Protein AF-A0A7S0L4L9-F1 (afdb_monomer_lite)

Organism: NCBI:txid221442

Secondary structure (DSSP, 8-state):
-EEEEPPPSSS----PPEEEEEE--TTGGG-HHHHHHHHHHHHHHHHTSSS-----B--TTS-SSEEEEEE-TTS-EEEEEEEEEE------GGGS---HHHHHHHHHHHHHHHHHHTT---GGG----TTSGGGGGGGGGGGGGS-HHHHTTT-

Sequence (155 aa):
WRLCRASDDGKAASPGLEYVLKVHNGVESRQLSLLEAQNEAMARVQATGKIKCPAPIASLNGKQMELVGMIIADGSECTHAVRVIPFIHAKLLGNCALTAPMLRSVGEQLAHIDIALAPMHSPALRRLHVWDLRSTQQLSPLVPLLEEEQRTLVA

pLDDT: mean 87.13, std 13.16, range [39.25, 97.44]

Radius of gyration: 20.21 Å; chains: 1; bounding box: 48×40×51 Å

Foldseek 3Di:
DDKDWDDDPPDDDDPTFIKDKDKDDLVVQVLVLLVVLVLVLLVLLVVVVPDPRWHWDADVVRDSWDWDWDQDPVRDIGIIIMTMTTDDPDDDPVVDDDDPVVVVVVVVSVVSSCVSCVVPDDPSPPDDDCPPPVNVVVCVVVLVVDDPVVNVVVD

InterPro domains:
  IPR011009 Protein kinase-like domain superfamily [SSF56112] (16-152)
  IPR050249 Pseudomonas-type Homoserine Kinase [PTHR21064] (7-152)

Structure (mmCIF, N/CA/C/O backbone):
data_AF-A0A7S0L4L9-F1
#
_entry.id   AF-A0A7S0L4L9-F1
#
loop_
_atom_site.group_PDB
_atom_site.id
_atom_site.type_symbol
_atom_site.label_atom_id
_atom_site.label_alt_id
_atom_site.label_comp_id
_atom_site.label_asym_id
_atom_site.label_entity_id
_atom_site.label_seq_id
_atom_site.pdbx_PDB_ins_code
_atom_site.Cartn_x
_atom_site.Cartn_y
_atom_site.Cartn_z
_atom_site.occupancy
_atom_site.B_iso_or_equiv
_atom_site.auth_seq_id
_atom_site.auth_comp_id
_atom_site.auth_asym_id
_atom_site.auth_atom_id
_atom_site.pdbx_PDB_model_num
ATOM 1 N N . TRP A 1 1 ? 5.710 -12.350 0.096 1.00 49.09 1 TRP A N 1
ATOM 2 C CA . TRP A 1 1 ? 5.753 -11.571 1.348 1.00 49.09 1 TRP A CA 1
ATOM 3 C C . TRP A 1 1 ? 6.537 -12.371 2.363 1.00 49.09 1 TRP A C 1
ATOM 5 O O . TRP A 1 1 ? 6.233 -13.548 2.515 1.00 49.09 1 TRP A O 1
ATOM 15 N N . ARG A 1 2 ? 7.558 -11.789 2.998 1.00 65.56 2 ARG A N 1
ATOM 16 C CA . ARG A 1 2 ? 8.332 -12.466 4.049 1.00 65.56 2 ARG A CA 1
ATOM 17 C C . ARG A 1 2 ? 8.236 -11.648 5.332 1.00 65.56 2 ARG A 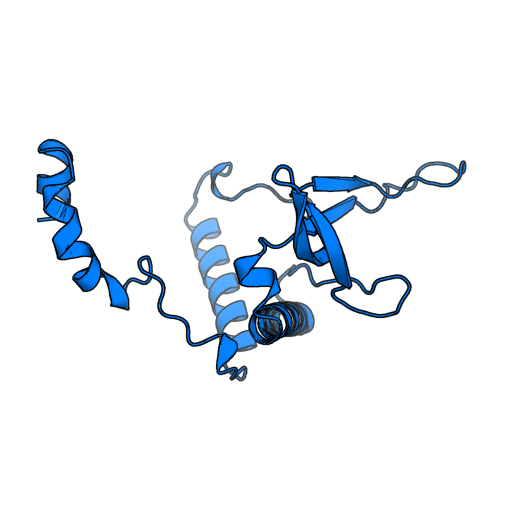C 1
ATOM 19 O O . ARG A 1 2 ? 8.518 -10.452 5.297 1.00 65.56 2 ARG A O 1
ATOM 26 N N . LEU A 1 3 ? 7.791 -12.286 6.417 1.00 66.62 3 LEU A N 1
ATOM 27 C CA . LEU A 1 3 ? 7.848 -11.715 7.761 1.00 66.62 3 LEU A CA 1
ATOM 28 C C . LEU A 1 3 ? 9.306 -11.756 8.228 1.00 66.62 3 LEU A C 1
AT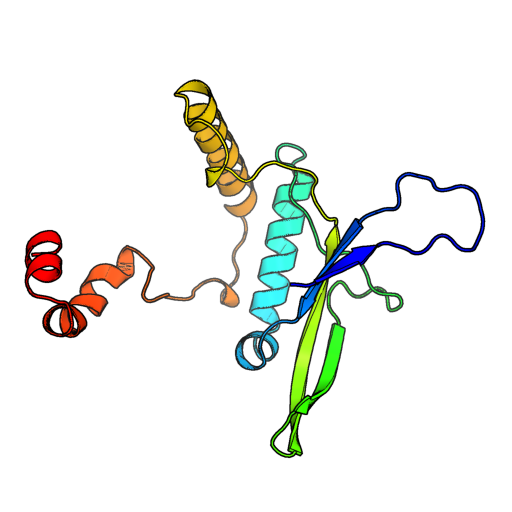OM 30 O O . LEU A 1 3 ? 9.952 -12.804 8.167 1.00 66.62 3 LEU A O 1
ATOM 34 N N . CYS A 1 4 ? 9.811 -10.612 8.661 1.00 69.69 4 CYS A N 1
ATOM 35 C CA . CYS A 1 4 ? 11.152 -10.425 9.184 1.00 69.69 4 CYS A CA 1
ATOM 36 C C . CYS A 1 4 ? 11.041 -9.988 10.646 1.00 69.69 4 CYS A C 1
ATOM 38 O O . CYS A 1 4 ? 10.191 -9.167 10.988 1.00 69.69 4 CYS A O 1
ATOM 40 N N . ARG A 1 5 ? 11.916 -10.511 11.501 1.00 65.56 5 ARG A N 1
ATOM 41 C CA . ARG A 1 5 ? 12.067 -10.055 12.886 1.00 65.56 5 ARG A CA 1
ATOM 42 C C . ARG A 1 5 ? 13.366 -9.278 12.992 1.00 65.56 5 ARG A C 1
ATOM 44 O O . ARG A 1 5 ? 14.367 -9.732 12.439 1.00 65.56 5 ARG A O 1
ATOM 51 N N . ALA A 1 6 ? 13.357 -8.141 13.682 1.00 58.41 6 ALA A N 1
ATOM 52 C CA . ALA A 1 6 ? 14.612 -7.549 14.127 1.00 58.41 6 ALA A CA 1
ATOM 53 C C . ALA A 1 6 ? 15.312 -8.544 15.068 1.00 58.41 6 ALA A C 1
ATOM 55 O O . ALA A 1 6 ? 14.697 -9.039 16.013 1.00 58.41 6 ALA A O 1
ATOM 56 N N . SER A 1 7 ? 16.564 -8.893 14.772 1.00 49.56 7 SER A N 1
ATOM 57 C CA . SER A 1 7 ? 17.412 -9.622 15.711 1.00 49.56 7 SER A CA 1
ATOM 58 C C . SER A 1 7 ? 17.955 -8.631 16.734 1.00 49.56 7 SER A C 1
ATOM 60 O O . SER A 1 7 ? 18.642 -7.688 16.350 1.00 49.56 7 SER A O 1
ATOM 62 N N . ASP A 1 8 ? 17.649 -8.840 18.014 1.00 48.50 8 ASP A N 1
ATOM 63 C CA . ASP A 1 8 ? 18.310 -8.114 19.098 1.00 48.50 8 ASP A CA 1
ATOM 64 C C . ASP A 1 8 ? 19.764 -8.599 19.202 1.00 48.50 8 ASP A C 1
ATOM 66 O O . ASP A 1 8 ? 20.016 -9.801 19.332 1.00 48.50 8 ASP A O 1
ATOM 70 N N . ASP A 1 9 ? 20.720 -7.666 19.173 1.00 50.00 9 ASP A N 1
ATOM 71 C CA . ASP A 1 9 ? 22.156 -7.890 19.398 1.00 50.00 9 ASP A CA 1
ATOM 72 C C . ASP A 1 9 ? 22.453 -8.288 20.866 1.00 50.00 9 ASP A C 1
ATOM 74 O O . ASP A 1 9 ? 23.170 -7.611 21.604 1.00 50.00 9 ASP A O 1
ATOM 78 N N . GLY A 1 10 ? 21.878 -9.399 21.333 1.00 45.78 10 GLY A N 1
ATOM 79 C CA . GLY A 1 10 ? 22.282 -10.072 22.570 1.00 45.78 10 GLY A CA 1
ATOM 80 C C . GLY A 1 10 ? 21.896 -9.394 23.892 1.00 45.78 10 GLY A C 1
ATOM 81 O O . GLY A 1 10 ? 22.492 -9.717 24.920 1.00 45.78 10 GLY A O 1
ATOM 82 N N . LYS A 1 11 ? 20.900 -8.500 23.929 1.00 39.25 11 LYS A N 1
ATOM 83 C CA . LYS A 1 11 ? 20.296 -8.006 25.186 1.00 39.25 11 LYS A CA 1
ATOM 84 C C . LYS A 1 11 ? 18.806 -8.338 25.242 1.00 39.25 11 LYS A C 1
ATOM 86 O O . LYS A 1 11 ? 18.163 -8.438 24.209 1.00 39.25 11 LYS A O 1
ATOM 91 N N . ALA A 1 12 ? 18.311 -8.586 26.459 1.00 39.88 12 ALA A N 1
ATOM 92 C CA . ALA A 1 12 ? 17.008 -9.183 26.757 1.00 39.88 12 ALA A CA 1
ATOM 93 C C . ALA A 1 12 ? 15.874 -8.664 25.857 1.00 39.88 12 ALA A C 1
ATOM 95 O O . ALA A 1 12 ? 15.648 -7.458 25.781 1.00 39.88 12 ALA A O 1
ATOM 96 N N . ALA A 1 13 ? 15.180 -9.614 25.221 1.00 40.03 13 ALA A N 1
ATOM 97 C CA . ALA A 1 13 ? 14.172 -9.381 24.201 1.00 40.03 13 ALA A CA 1
ATOM 98 C C . ALA A 1 13 ? 13.086 -8.416 24.690 1.00 40.03 13 ALA A C 1
ATOM 100 O O . ALA A 1 13 ? 12.181 -8.781 25.446 1.00 40.03 13 ALA A O 1
ATOM 101 N N . SER A 1 14 ? 13.151 -7.184 24.196 1.00 45.22 14 SER A N 1
ATOM 102 C CA . SER A 1 14 ? 11.926 -6.424 23.970 1.00 45.22 14 SER A CA 1
ATOM 103 C C . SER A 1 14 ? 11.063 -7.221 22.976 1.00 45.22 14 SER A C 1
ATOM 105 O O . SER A 1 14 ? 11.621 -8.004 22.203 1.00 45.22 14 SER A O 1
ATOM 107 N N . PRO A 1 15 ? 9.720 -7.124 22.974 1.00 50.19 15 PRO A N 1
ATOM 108 C CA . PRO A 1 15 ? 8.934 -7.715 21.896 1.00 50.19 15 PRO A CA 1
ATOM 109 C C . PRO A 1 15 ? 9.441 -7.115 20.578 1.00 50.19 15 PRO A C 1
ATOM 111 O O . PRO A 1 15 ? 9.171 -5.952 20.283 1.00 50.19 15 PRO A O 1
ATOM 114 N N . GLY A 1 16 ? 10.272 -7.874 19.860 1.00 59.25 16 GLY A N 1
ATOM 115 C CA . GLY A 1 16 ? 11.025 -7.362 18.726 1.00 59.25 16 GLY A CA 1
ATOM 116 C C . GLY A 1 16 ? 10.066 -6.828 17.674 1.00 59.25 16 GLY A C 1
ATOM 117 O O . GLY A 1 16 ? 9.058 -7.465 17.367 1.00 59.25 16 GLY A O 1
ATOM 118 N N . LEU A 1 17 ? 10.365 -5.648 17.135 1.00 76.69 17 LEU A N 1
ATOM 119 C CA . LEU A 1 17 ? 9.576 -5.070 16.054 1.00 76.69 17 LEU A CA 1
ATOM 120 C C . LEU A 1 17 ? 9.581 -6.042 14.861 1.00 76.69 17 LEU A C 1
ATOM 122 O O . LEU A 1 17 ? 10.640 -6.421 14.349 1.00 76.69 17 LEU A O 1
ATOM 126 N N . GLU A 1 18 ? 8.389 -6.476 14.449 1.00 89.69 18 GLU A N 1
ATOM 127 C CA . GLU A 1 18 ? 8.197 -7.326 13.277 1.00 89.69 18 GLU A CA 1
ATOM 128 C C . GLU A 1 18 ? 7.909 -6.466 12.043 1.00 89.69 18 GLU A C 1
ATOM 130 O O . GLU A 1 18 ? 7.192 -5.462 12.090 1.00 89.69 18 GLU A O 1
ATOM 135 N N . TYR A 1 19 ? 8.459 -6.883 10.909 1.00 91.88 19 TYR A N 1
ATOM 136 C CA . TYR A 1 19 ? 8.368 -6.160 9.649 1.00 91.88 19 TYR A CA 1
ATOM 137 C C . TYR A 1 19 ? 8.014 -7.097 8.508 1.00 91.88 19 TYR A C 1
ATOM 139 O O . TYR A 1 19 ? 8.274 -8.297 8.549 1.00 91.88 19 TYR A O 1
ATOM 147 N N . VAL A 1 20 ? 7.474 -6.537 7.434 1.00 93.38 20 VAL A N 1
ATOM 148 C CA . VAL A 1 20 ? 7.237 -7.266 6.193 1.00 93.38 20 VAL A CA 1
ATOM 149 C C . VAL A 1 20 ? 8.120 -6.683 5.105 1.00 93.38 20 VAL A C 1
ATOM 151 O O . VAL A 1 20 ? 7.994 -5.508 4.757 1.00 93.38 20 VAL A O 1
ATOM 154 N N . LEU A 1 21 ? 8.978 -7.526 4.528 1.00 94.62 21 LEU A N 1
ATOM 155 C CA . LEU A 1 21 ? 9.673 -7.201 3.289 1.00 94.62 21 LEU A CA 1
ATOM 156 C C . LEU A 1 21 ? 8.742 -7.494 2.110 1.00 94.62 21 LEU A C 1
ATOM 158 O O . LEU A 1 21 ? 8.334 -8.643 1.873 1.00 94.62 21 LEU A O 1
ATOM 162 N N . LYS A 1 22 ? 8.414 -6.445 1.356 1.00 93.50 22 LYS A N 1
ATOM 163 C CA . LYS A 1 22 ? 7.696 -6.545 0.089 1.00 93.50 22 LYS A CA 1
ATOM 164 C C . LYS A 1 22 ? 8.692 -6.415 -1.058 1.00 93.50 22 LYS A C 1
ATOM 166 O O . LYS A 1 22 ? 9.340 -5.385 -1.201 1.00 93.50 22 LYS A O 1
ATOM 171 N N . VAL A 1 23 ? 8.763 -7.459 -1.879 1.00 93.06 23 VAL A N 1
ATOM 172 C CA . VAL A 1 23 ? 9.473 -7.467 -3.162 1.00 93.06 23 VAL A CA 1
ATOM 173 C C . VAL A 1 23 ? 8.412 -7.375 -4.251 1.00 93.06 23 VAL A C 1
ATOM 175 O O . VAL A 1 23 ? 7.542 -8.244 -4.335 1.00 93.06 23 VAL A O 1
ATOM 178 N N . HIS A 1 24 ? 8.432 -6.303 -5.033 1.00 91.69 24 HIS A N 1
ATOM 179 C CA . HIS A 1 24 ? 7.509 -6.120 -6.147 1.00 91.69 24 HIS A CA 1
ATOM 180 C C . HIS A 1 24 ? 7.937 -6.983 -7.338 1.00 91.69 24 HIS A C 1
ATOM 182 O O . HIS A 1 24 ? 9.120 -7.268 -7.528 1.00 91.69 24 HIS A O 1
ATOM 188 N N . ASN A 1 25 ? 6.981 -7.429 -8.156 1.00 85.75 25 ASN A N 1
ATOM 189 C CA . ASN A 1 25 ? 7.318 -8.177 -9.370 1.00 85.75 25 ASN A CA 1
ATOM 190 C C . ASN A 1 25 ? 8.056 -7.272 -10.379 1.00 85.75 25 ASN A C 1
ATOM 192 O O . ASN A 1 25 ? 7.997 -6.045 -10.277 1.00 85.75 25 ASN A O 1
ATOM 196 N N . GLY A 1 26 ? 8.745 -7.860 -11.361 1.00 81.00 26 GLY A N 1
ATOM 197 C CA . GLY A 1 26 ? 9.558 -7.095 -12.316 1.00 81.00 26 GLY A CA 1
ATOM 198 C C . GLY A 1 26 ? 8.762 -6.103 -13.178 1.00 81.00 26 GLY A C 1
ATOM 199 O O . GLY A 1 26 ? 9.303 -5.078 -13.578 1.00 81.00 26 GLY A O 1
ATOM 200 N N . VAL A 1 27 ? 7.471 -6.353 -13.432 1.00 84.31 27 VAL A N 1
ATOM 201 C CA . VAL A 1 27 ? 6.612 -5.446 -14.218 1.00 84.31 27 VAL A CA 1
ATOM 202 C C . VAL A 1 27 ? 6.232 -4.206 -13.407 1.00 84.31 27 VAL A C 1
ATOM 204 O O . VAL A 1 27 ? 6.358 -3.086 -13.893 1.00 84.31 27 VAL A O 1
ATOM 207 N N . GLU A 1 28 ? 5.788 -4.389 -12.164 1.00 83.56 28 GLU A N 1
ATOM 208 C CA . GLU A 1 28 ? 5.435 -3.296 -11.254 1.00 83.56 28 GLU A CA 1
ATOM 209 C C . GLU A 1 28 ? 6.682 -2.515 -10.819 1.00 83.56 28 GLU A C 1
ATOM 211 O O . GLU A 1 28 ? 6.629 -1.298 -10.694 1.00 83.56 28 GLU A O 1
ATOM 216 N N . SER A 1 29 ? 7.830 -3.190 -10.693 1.00 89.62 29 SER A N 1
ATOM 217 C CA . SER A 1 29 ? 9.121 -2.565 -10.367 1.00 89.62 29 SER A CA 1
ATOM 218 C C . SER A 1 29 ? 9.603 -1.568 -11.426 1.00 89.62 29 SER A C 1
ATOM 220 O O . SER A 1 29 ? 10.401 -0.691 -11.115 1.00 89.62 29 SER A O 1
ATOM 222 N N . ARG A 1 30 ? 9.092 -1.654 -12.663 1.00 89.56 30 ARG A N 1
ATOM 223 C CA . ARG A 1 30 ? 9.339 -0.664 -13.728 1.00 89.56 30 ARG A CA 1
ATOM 224 C C . ARG A 1 30 ? 8.399 0.544 -13.652 1.00 89.56 30 ARG A C 1
ATOM 226 O O . ARG A 1 30 ? 8.604 1.519 -14.365 1.00 89.56 30 ARG A O 1
ATOM 233 N N . GLN A 1 31 ? 7.364 0.497 -12.813 1.00 92.00 31 GLN A N 1
ATOM 234 C CA . GLN A 1 31 ? 6.355 1.548 -12.662 1.00 92.00 31 GLN A CA 1
ATOM 235 C C . GLN A 1 31 ? 6.566 2.310 -11.350 1.00 92.00 31 GLN A C 1
ATOM 237 O O . GLN A 1 31 ? 5.720 2.293 -10.459 1.00 92.00 31 GLN A O 1
ATOM 242 N N . LEU A 1 32 ? 7.708 2.985 -11.219 1.00 93.00 32 LEU A N 1
ATOM 243 C CA . LEU A 1 32 ? 8.099 3.646 -9.966 1.00 93.00 32 LEU A CA 1
ATOM 244 C C . LEU A 1 32 ? 7.080 4.687 -9.493 1.00 93.00 32 LEU A C 1
ATOM 246 O O . LEU A 1 32 ? 6.731 4.694 -8.319 1.00 93.00 32 LEU A O 1
ATOM 250 N N . SER A 1 33 ? 6.513 5.471 -10.411 1.00 93.75 33 SER A N 1
ATOM 251 C CA . SER A 1 33 ? 5.493 6.477 -10.090 1.00 93.75 33 SER A CA 1
ATOM 252 C C . SER A 1 33 ? 4.227 5.882 -9.464 1.00 93.75 33 SER A C 1
ATOM 254 O O . SER A 1 33 ? 3.575 6.524 -8.641 1.00 93.75 33 SER A O 1
ATOM 256 N N . LEU A 1 34 ? 3.878 4.637 -9.806 1.00 93.31 34 LEU A N 1
ATOM 257 C CA . LEU A 1 34 ? 2.786 3.915 -9.155 1.00 93.31 34 LEU A CA 1
ATOM 258 C C . LEU A 1 34 ? 3.166 3.537 -7.724 1.00 93.31 34 LEU A C 1
ATOM 260 O O . LEU A 1 34 ? 2.353 3.684 -6.815 1.00 93.31 34 LEU A O 1
ATOM 264 N N . LEU A 1 35 ? 4.382 3.032 -7.522 1.00 94.56 35 LEU A N 1
ATOM 265 C CA . LEU A 1 35 ? 4.864 2.615 -6.207 1.00 94.56 35 LEU A CA 1
ATOM 266 C C . LEU A 1 35 ? 5.020 3.807 -5.258 1.00 94.56 35 LEU A C 1
ATOM 268 O O . LEU A 1 35 ? 4.649 3.714 -4.089 1.00 94.56 35 LEU A O 1
ATOM 272 N N . GLU A 1 36 ? 5.489 4.939 -5.771 1.00 94.69 36 GLU A N 1
ATOM 273 C CA . GLU A 1 36 ? 5.545 6.214 -5.057 1.00 94.69 36 GLU A CA 1
ATOM 274 C C . GLU A 1 36 ? 4.145 6.702 -4.686 1.00 94.69 36 GLU A C 1
ATOM 276 O O . GLU A 1 36 ? 3.907 7.028 -3.525 1.00 94.69 36 GLU A O 1
ATOM 281 N N . ALA A 1 37 ? 3.186 6.647 -5.616 1.00 95.06 37 ALA A N 1
ATOM 282 C CA . ALA A 1 37 ? 1.799 7.001 -5.326 1.00 95.06 37 ALA A CA 1
ATOM 283 C C . ALA A 1 37 ? 1.156 6.065 -4.282 1.00 95.06 37 ALA A C 1
ATOM 285 O O . ALA A 1 37 ? 0.397 6.519 -3.429 1.00 95.06 37 ALA A O 1
ATOM 286 N N . GLN A 1 38 ? 1.486 4.765 -4.288 1.00 94.69 38 GLN A N 1
ATOM 287 C CA . GLN A 1 38 ? 1.074 3.842 -3.222 1.00 94.69 38 GLN A CA 1
ATOM 288 C C . GLN A 1 38 ? 1.677 4.243 -1.866 1.00 94.69 38 GLN A C 1
ATOM 290 O O . GLN A 1 38 ? 0.980 4.204 -0.853 1.00 94.69 38 GLN A O 1
ATOM 295 N N . ASN A 1 39 ? 2.960 4.617 -1.832 1.00 95.06 39 ASN A N 1
ATOM 296 C CA . ASN A 1 39 ? 3.631 5.055 -0.606 1.00 95.06 39 ASN A CA 1
ATOM 297 C C . ASN A 1 39 ? 3.006 6.352 -0.067 1.00 95.06 39 ASN A C 1
ATOM 299 O O . ASN A 1 39 ? 2.748 6.451 1.132 1.00 95.06 39 ASN A O 1
ATOM 303 N N . GLU A 1 40 ? 2.710 7.314 -0.944 1.00 95.06 40 GLU A N 1
ATOM 304 C CA . GLU A 1 40 ? 2.025 8.560 -0.591 1.00 95.06 40 GLU A CA 1
ATOM 305 C C . GLU A 1 40 ? 0.624 8.288 -0.031 1.00 95.06 40 GLU A C 1
ATOM 307 O O . GLU A 1 40 ? 0.262 8.839 1.008 1.00 95.06 40 GLU A O 1
ATOM 312 N N . ALA A 1 41 ? -0.145 7.396 -0.662 1.00 96.12 41 ALA A N 1
ATOM 313 C CA . ALA A 1 41 ? -1.465 7.003 -0.179 1.00 96.12 41 ALA A CA 1
ATOM 314 C C . ALA A 1 41 ? -1.397 6.434 1.249 1.00 96.12 41 ALA A C 1
ATOM 316 O O . ALA A 1 41 ? -2.159 6.849 2.123 1.00 96.12 41 ALA A O 1
ATOM 317 N N . MET A 1 42 ? -0.446 5.528 1.508 1.00 96.06 42 MET A N 1
ATOM 318 C CA . MET A 1 42 ? -0.223 4.952 2.840 1.00 96.06 42 MET A CA 1
ATOM 319 C C . MET A 1 42 ? 0.141 6.037 3.864 1.00 96.06 42 MET A C 1
ATOM 321 O O . MET A 1 42 ? -0.445 6.078 4.946 1.00 96.06 42 MET A O 1
ATOM 325 N N . ALA A 1 43 ? 1.046 6.954 3.509 1.00 94.62 43 ALA A N 1
ATOM 326 C CA . ALA A 1 43 ? 1.452 8.058 4.375 1.00 94.62 43 ALA A CA 1
ATOM 327 C C . ALA A 1 43 ? 0.292 9.021 4.687 1.00 94.62 43 ALA A C 1
ATOM 329 O O . ALA A 1 43 ? 0.115 9.411 5.840 1.00 94.62 43 ALA A O 1
ATOM 330 N N . ARG A 1 44 ? -0.544 9.363 3.697 1.00 95.81 44 ARG A N 1
ATOM 331 C CA . ARG A 1 44 ? -1.729 10.219 3.884 1.00 95.81 44 ARG A CA 1
ATOM 332 C C . ARG A 1 44 ? -2.741 9.592 4.832 1.00 95.81 44 ARG A C 1
ATOM 334 O O . ARG A 1 44 ? -3.191 10.254 5.764 1.00 95.81 44 ARG A O 1
ATOM 341 N N . VAL A 1 45 ? -3.073 8.316 4.629 1.00 96.88 45 VAL A N 1
ATOM 342 C CA . VAL A 1 45 ? -4.002 7.597 5.514 1.00 96.88 45 VAL A CA 1
ATOM 343 C C . VAL A 1 45 ? -3.428 7.519 6.928 1.00 96.88 45 VAL A C 1
ATOM 345 O O . VAL A 1 45 ? -4.140 7.808 7.890 1.00 96.88 45 VAL A O 1
ATOM 348 N N . GLN A 1 46 ? -2.139 7.195 7.067 1.00 95.56 46 GLN A N 1
ATOM 349 C CA . GLN A 1 46 ? -1.463 7.142 8.363 1.00 95.56 46 GLN A CA 1
ATOM 350 C C . GLN A 1 46 ? -1.479 8.503 9.081 1.00 95.56 46 GLN A C 1
ATOM 352 O O . GLN A 1 46 ? -1.769 8.555 10.276 1.00 95.56 46 GLN A O 1
ATOM 357 N N . ALA A 1 47 ? -1.246 9.602 8.358 1.00 94.94 47 ALA A N 1
ATOM 358 C CA . ALA A 1 47 ? -1.224 10.957 8.909 1.00 94.94 47 ALA A CA 1
ATOM 359 C C . ALA A 1 47 ? -2.573 11.409 9.496 1.00 94.94 47 ALA A C 1
ATOM 361 O O . ALA A 1 47 ? -2.599 12.285 10.357 1.00 94.94 47 ALA A O 1
ATOM 362 N N . THR A 1 48 ? -3.694 10.797 9.093 1.00 95.50 48 THR A N 1
ATOM 363 C CA . THR A 1 48 ? -5.003 11.088 9.709 1.00 95.50 48 THR A CA 1
ATOM 364 C C . THR A 1 48 ? -5.099 10.634 11.168 1.00 95.50 48 THR A C 1
ATOM 366 O O . THR A 1 48 ? -5.955 11.120 11.908 1.00 95.50 48 THR A O 1
ATOM 369 N N . GLY A 1 49 ? -4.295 9.642 11.570 1.00 94.69 49 GLY A N 1
ATOM 370 C CA . GLY A 1 49 ? -4.382 8.984 12.875 1.00 94.69 49 GLY A CA 1
ATOM 371 C C . GLY A 1 49 ? -5.682 8.202 13.123 1.00 94.69 49 GLY A C 1
ATOM 372 O O . GLY A 1 49 ? -5.854 7.650 14.207 1.00 94.69 49 GLY A O 1
ATOM 373 N N . LYS A 1 50 ? -6.608 8.141 12.153 1.00 93.12 50 LYS A N 1
ATOM 374 C CA . LYS A 1 50 ? -7.913 7.467 12.299 1.00 93.12 50 LYS A CA 1
ATOM 375 C C . LYS A 1 50 ? -7.844 5.968 12.032 1.00 93.12 50 LYS A C 1
ATOM 377 O O . LYS A 1 50 ? -8.625 5.214 12.604 1.00 93.12 50 LYS A O 1
ATOM 382 N N . ILE A 1 51 ? -6.906 5.548 11.185 1.00 92.25 51 ILE A N 1
ATOM 383 C CA . ILE A 1 51 ? -6.720 4.159 10.763 1.00 92.25 51 ILE A CA 1
ATOM 384 C C . ILE A 1 51 ? -5.281 3.744 11.056 1.00 92.25 51 ILE A C 1
ATOM 386 O O . ILE A 1 51 ? -4.336 4.480 10.768 1.00 92.25 51 ILE A O 1
ATOM 390 N N . LYS A 1 52 ? -5.098 2.521 11.562 1.00 91.00 52 LYS A N 1
ATOM 391 C CA . LYS A 1 52 ? -3.776 1.888 11.663 1.00 91.00 52 LYS A CA 1
ATOM 392 C C . LYS A 1 52 ? -3.310 1.433 10.277 1.00 91.00 52 LYS A C 1
ATOM 394 O O . LYS A 1 52 ? -3.423 0.261 9.930 1.00 91.00 52 LYS A O 1
ATOM 399 N N . CYS A 1 53 ? -2.820 2.373 9.475 1.00 93.56 53 CYS A N 1
ATOM 400 C CA . CYS A 1 53 ? -2.235 2.093 8.169 1.00 93.56 53 CYS A CA 1
ATOM 401 C C . CYS A 1 53 ? -0.722 1.858 8.322 1.00 93.56 53 CYS A C 1
ATOM 403 O O . CYS A 1 53 ? -0.037 2.718 8.888 1.00 93.56 53 CYS A O 1
ATOM 405 N N . PRO A 1 54 ? -0.177 0.717 7.858 1.00 93.06 54 PRO A N 1
ATOM 406 C CA . PRO A 1 54 ? 1.266 0.570 7.774 1.00 93.06 54 PRO A CA 1
ATOM 407 C C . PRO A 1 54 ? 1.770 1.507 6.672 1.00 93.06 54 PRO A C 1
ATOM 409 O O . PRO A 1 54 ? 1.129 1.626 5.633 1.00 93.06 54 PRO A O 1
ATOM 412 N N . ALA A 1 55 ? 2.919 2.142 6.877 1.00 94.25 55 ALA A N 1
ATOM 413 C CA . ALA A 1 55 ? 3.596 2.943 5.861 1.00 94.25 55 ALA A CA 1
ATOM 414 C C . ALA A 1 55 ? 5.023 2.414 5.661 1.00 94.25 55 ALA A C 1
ATOM 416 O O . ALA A 1 55 ? 5.560 1.781 6.576 1.00 94.25 55 ALA A O 1
ATOM 417 N N . PRO A 1 56 ? 5.627 2.615 4.477 1.00 95.31 56 PRO A N 1
ATOM 418 C CA . PRO A 1 56 ? 7.026 2.276 4.257 1.00 95.31 56 PRO A CA 1
ATOM 419 C C . PRO A 1 56 ? 7.941 2.907 5.310 1.00 95.31 56 PRO A C 1
ATOM 421 O O . PRO A 1 56 ? 7.668 3.996 5.818 1.00 95.31 56 PRO A O 1
ATOM 424 N N . ILE A 1 57 ? 9.006 2.185 5.647 1.00 93.62 57 ILE A N 1
ATOM 425 C CA . ILE A 1 57 ? 10.074 2.646 6.532 1.00 93.62 57 ILE A CA 1
ATOM 426 C C . ILE A 1 57 ? 11.301 2.930 5.671 1.00 93.62 57 ILE A C 1
ATOM 428 O O . ILE A 1 57 ? 11.603 2.176 4.741 1.00 93.62 57 ILE A O 1
ATOM 432 N N . ALA A 1 58 ? 12.013 4.008 6.000 1.00 94.69 58 ALA A N 1
ATOM 433 C CA . ALA A 1 58 ? 13.231 4.378 5.301 1.00 94.69 58 ALA A CA 1
ATOM 434 C C . ALA A 1 58 ? 14.303 3.282 5.433 1.00 94.69 58 ALA A C 1
ATOM 436 O O . ALA A 1 58 ? 14.532 2.735 6.512 1.00 94.69 58 ALA A O 1
ATOM 437 N N . SER A 1 59 ? 14.975 2.989 4.323 1.00 94.25 59 SER A N 1
ATOM 438 C CA . SER A 1 59 ? 16.188 2.183 4.282 1.00 94.25 59 SER A CA 1
ATOM 439 C C . SER A 1 59 ? 17.348 2.896 4.986 1.00 94.25 59 SER A C 1
ATOM 441 O O . SER A 1 59 ? 17.264 4.079 5.325 1.00 94.25 59 SER A O 1
ATOM 443 N N . LEU A 1 60 ? 18.485 2.207 5.122 1.00 93.44 60 LEU A N 1
ATOM 444 C CA . LEU A 1 60 ? 19.734 2.817 5.596 1.00 93.44 60 LEU A CA 1
ATOM 445 C C . LEU A 1 60 ? 20.209 3.987 4.711 1.00 93.44 60 LEU A C 1
ATOM 447 O O . LEU A 1 60 ? 20.944 4.846 5.184 1.00 93.44 60 LEU A O 1
ATOM 451 N N . ASN A 1 61 ? 19.751 4.058 3.456 1.00 94.62 61 ASN A N 1
ATOM 452 C CA . ASN A 1 61 ? 20.030 5.172 2.545 1.00 94.62 61 ASN A CA 1
ATOM 453 C C . ASN A 1 61 ? 18.973 6.289 2.625 1.00 94.62 61 ASN A C 1
ATOM 455 O O . ASN A 1 61 ? 18.956 7.184 1.781 1.00 94.62 61 ASN A O 1
ATOM 459 N N . GLY A 1 62 ? 18.038 6.216 3.576 1.00 94.19 62 GLY A N 1
ATOM 460 C CA . GLY A 1 62 ? 16.964 7.193 3.748 1.00 94.19 62 GLY A CA 1
ATOM 461 C C . GLY A 1 62 ? 15.817 7.075 2.737 1.00 94.19 62 GLY A C 1
ATOM 462 O O . GLY A 1 62 ? 14.939 7.937 2.717 1.00 94.19 62 GLY A O 1
ATOM 463 N N . LYS A 1 63 ? 15.787 6.033 1.895 1.00 94.69 63 LYS A N 1
ATOM 464 C CA . LYS A 1 63 ? 14.756 5.861 0.859 1.00 94.69 63 LYS A CA 1
ATOM 465 C C . LYS A 1 63 ? 13.621 4.966 1.343 1.00 94.69 63 LYS A C 1
ATOM 467 O O . LYS A 1 63 ? 13.855 3.933 1.952 1.00 94.69 63 LYS A O 1
ATOM 472 N N . GLN A 1 64 ? 12.383 5.311 0.998 1.00 94.25 64 GLN A N 1
ATOM 473 C CA . GLN A 1 64 ? 11.192 4.499 1.315 1.00 94.25 64 GLN A CA 1
ATOM 474 C C . GLN A 1 64 ? 11.047 3.245 0.434 1.00 94.25 64 GLN A C 1
ATOM 476 O O . GLN A 1 64 ? 10.172 2.405 0.647 1.00 94.25 64 GLN A O 1
ATOM 481 N N . MET A 1 65 ? 11.882 3.143 -0.597 1.00 95.62 65 MET A N 1
ATOM 482 C CA . MET A 1 65 ? 11.921 2.050 -1.552 1.00 95.62 65 MET A CA 1
ATOM 483 C C . MET A 1 65 ? 13.325 1.976 -2.147 1.00 95.62 65 MET A C 1
ATOM 485 O O . MET A 1 65 ? 13.915 3.007 -2.469 1.00 95.62 65 MET A O 1
ATOM 489 N N . GLU A 1 66 ? 13.840 0.765 -2.310 1.00 95.94 66 GLU A N 1
ATOM 490 C CA . GLU A 1 66 ? 15.126 0.503 -2.954 1.00 95.94 66 GLU A CA 1
ATOM 491 C C . GLU A 1 66 ? 14.924 -0.288 -4.242 1.00 95.94 66 GLU A C 1
ATOM 493 O O . GLU A 1 66 ? 13.945 -1.023 -4.385 1.00 95.94 66 GLU A O 1
ATOM 498 N N . LEU A 1 67 ? 15.863 -0.147 -5.174 1.00 95.31 67 LEU A N 1
ATOM 499 C CA . LEU A 1 67 ? 15.927 -0.965 -6.379 1.00 95.31 67 LEU A CA 1
ATOM 500 C C . LEU A 1 67 ? 17.074 -1.957 -6.241 1.00 95.31 67 LEU A C 1
ATOM 502 O O . LEU A 1 67 ? 18.217 -1.564 -6.020 1.00 95.31 67 LEU A O 1
ATOM 506 N N . VAL A 1 68 ? 16.762 -3.241 -6.374 1.00 93.38 68 VAL A N 1
ATOM 507 C CA . VAL A 1 68 ? 17.726 -4.334 -6.243 1.00 93.38 68 VAL A CA 1
ATOM 508 C C . VAL A 1 68 ? 17.774 -5.099 -7.558 1.00 93.38 68 VAL A C 1
ATOM 510 O O . VAL A 1 68 ? 16.767 -5.669 -7.982 1.00 93.38 68 VAL A O 1
ATOM 513 N N . GLY A 1 69 ? 18.933 -5.087 -8.215 1.00 91.88 69 GLY A N 1
ATOM 514 C CA . GLY A 1 69 ? 19.212 -5.932 -9.376 1.00 91.88 69 GLY A CA 1
ATOM 515 C C . GLY A 1 69 ? 19.498 -7.367 -8.941 1.00 91.88 69 GLY A C 1
ATOM 516 O O . GLY A 1 69 ? 20.217 -7.591 -7.968 1.00 91.88 69 GLY A O 1
ATOM 517 N N . MET A 1 70 ? 18.921 -8.339 -9.640 1.00 87.06 70 MET A N 1
ATOM 518 C CA . MET A 1 70 ? 19.179 -9.762 -9.434 1.00 87.06 70 MET A CA 1
ATOM 519 C C . MET A 1 70 ? 19.248 -10.480 -10.777 1.00 87.06 70 MET A C 1
ATOM 521 O O . MET A 1 70 ? 18.515 -10.142 -11.706 1.00 87.06 70 MET A O 1
ATOM 525 N N . ILE A 1 71 ? 20.084 -11.511 -10.851 1.00 89.25 71 ILE A N 1
ATOM 526 C CA . ILE A 1 71 ? 20.042 -12.472 -11.951 1.00 89.25 71 ILE A CA 1
ATOM 527 C C . ILE A 1 71 ? 18.964 -13.503 -11.621 1.00 89.25 71 ILE A C 1
ATOM 529 O O . ILE A 1 71 ? 19.003 -14.126 -10.557 1.00 89.25 71 ILE A O 1
ATOM 533 N N . ILE A 1 72 ? 17.972 -13.642 -12.497 1.00 85.31 72 ILE A N 1
ATOM 534 C CA . ILE A 1 72 ? 16.906 -14.635 -12.331 1.00 85.31 72 ILE A CA 1
ATOM 535 C C . ILE A 1 72 ? 17.318 -15.979 -12.952 1.00 85.31 72 ILE A C 1
ATOM 537 O O . ILE A 1 72 ? 18.382 -16.104 -13.552 1.00 85.31 72 ILE A O 1
ATOM 541 N N . ALA A 1 73 ? 16.494 -17.015 -12.773 1.00 86.56 73 ALA A N 1
ATOM 542 C CA . ALA A 1 73 ? 16.859 -18.398 -13.102 1.00 86.56 73 ALA A CA 1
ATOM 543 C C . ALA A 1 73 ? 17.242 -18.636 -14.578 1.00 86.56 73 ALA A C 1
ATOM 545 O O . ALA A 1 73 ? 17.973 -19.580 -14.862 1.00 86.56 73 ALA A O 1
ATOM 546 N N . ASP A 1 74 ? 16.774 -17.792 -15.503 1.00 91.31 74 ASP A N 1
ATOM 547 C CA . ASP A 1 74 ? 17.108 -17.867 -16.932 1.00 91.31 74 ASP A CA 1
ATOM 548 C C . ASP A 1 74 ? 18.405 -17.120 -17.312 1.00 91.31 74 ASP A C 1
ATOM 550 O O . ASP A 1 74 ? 18.765 -17.064 -18.486 1.00 91.31 74 ASP A O 1
ATOM 554 N N . GLY A 1 75 ? 19.119 -16.555 -16.332 1.00 89.88 75 GLY A N 1
ATOM 555 C CA . GLY A 1 75 ? 20.359 -15.804 -16.532 1.00 89.88 75 GLY A CA 1
ATOM 556 C C . GLY A 1 75 ? 20.163 -14.334 -16.911 1.00 89.88 75 GLY A C 1
ATOM 557 O O . GLY A 1 75 ? 21.152 -13.608 -17.011 1.00 89.88 75 GLY A O 1
ATOM 558 N N . SER A 1 76 ? 18.926 -13.865 -17.098 1.00 88.88 76 SER A N 1
ATOM 559 C CA . SER A 1 76 ? 18.648 -12.454 -17.363 1.00 88.88 76 SER A CA 1
ATOM 560 C C . SER A 1 76 ? 18.714 -11.599 -16.096 1.00 88.88 76 SER A C 1
ATOM 562 O O . SER A 1 76 ? 18.492 -12.066 -14.974 1.00 88.88 76 SER A O 1
ATOM 564 N N . GLU A 1 77 ? 19.029 -10.317 -16.276 1.00 90.06 77 GLU A N 1
ATOM 565 C CA . GLU A 1 77 ? 19.002 -9.337 -15.196 1.00 90.06 77 GLU A CA 1
ATOM 566 C C . GLU A 1 77 ? 17.586 -8.778 -15.015 1.00 90.06 77 GLU A C 1
ATOM 568 O O . GLU A 1 77 ? 16.927 -8.346 -15.964 1.00 90.06 77 GLU A O 1
ATOM 573 N N . CYS A 1 78 ? 17.118 -8.756 -13.770 1.00 88.94 78 CYS A N 1
ATOM 574 C CA . CYS A 1 78 ? 15.850 -8.156 -13.392 1.00 88.94 78 CYS A CA 1
ATOM 575 C C . CYS A 1 78 ? 16.038 -7.226 -12.194 1.00 88.94 78 CYS A C 1
ATOM 577 O O . CYS A 1 78 ? 16.652 -7.582 -11.189 1.00 88.94 78 CYS A O 1
ATOM 579 N N . THR A 1 79 ? 15.459 -6.031 -12.279 1.00 92.62 79 THR A N 1
ATOM 580 C CA . THR A 1 79 ? 15.421 -5.080 -11.167 1.00 92.62 79 THR A CA 1
ATOM 581 C C . THR A 1 79 ? 14.096 -5.193 -10.426 1.00 92.62 79 THR A C 1
ATOM 583 O O . THR A 1 79 ? 13.022 -5.102 -11.026 1.00 92.62 79 THR A O 1
ATOM 586 N N . HIS A 1 80 ? 14.174 -5.340 -9.107 1.00 93.56 80 HIS A N 1
ATOM 587 C CA . HIS A 1 80 ? 13.024 -5.373 -8.217 1.00 93.56 80 HIS A CA 1
ATOM 588 C C . HIS A 1 80 ? 12.990 -4.143 -7.320 1.00 93.56 80 HIS A C 1
ATOM 590 O O . HIS A 1 80 ? 13.970 -3.816 -6.654 1.00 93.56 80 HIS A O 1
ATOM 596 N N . ALA A 1 81 ? 11.832 -3.497 -7.258 1.00 95.62 81 ALA A N 1
ATOM 597 C CA . ALA A 1 81 ? 11.539 -2.523 -6.227 1.00 95.62 81 ALA A CA 1
ATOM 598 C C . ALA A 1 81 ? 11.225 -3.261 -4.920 1.00 95.62 81 ALA A C 1
ATOM 600 O O . ALA A 1 81 ? 10.405 -4.187 -4.890 1.00 95.62 81 ALA A O 1
ATOM 601 N N . VAL A 1 82 ? 11.870 -2.855 -3.831 1.00 95.38 82 VAL A N 1
ATOM 602 C CA . VAL A 1 82 ? 11.692 -3.454 -2.507 1.00 95.38 82 VAL A CA 1
ATOM 603 C C . VAL A 1 82 ? 11.378 -2.383 -1.473 1.00 95.38 82 VAL A C 1
ATOM 605 O O . VAL A 1 82 ? 11.946 -1.292 -1.498 1.00 95.38 82 VAL A O 1
ATOM 608 N N . ARG A 1 83 ? 10.470 -2.692 -0.547 1.00 95.56 83 ARG A N 1
ATOM 609 C CA . ARG A 1 83 ? 10.155 -1.825 0.595 1.00 95.56 83 ARG A CA 1
ATOM 610 C C . ARG A 1 83 ? 9.877 -2.638 1.849 1.00 95.56 83 ARG A C 1
ATOM 612 O O . ARG A 1 83 ? 9.398 -3.773 1.772 1.00 95.56 83 ARG A O 1
ATOM 619 N N . VAL A 1 84 ? 10.140 -2.030 2.997 1.00 95.06 84 VAL A N 1
ATOM 620 C CA . VAL A 1 84 ? 9.830 -2.591 4.314 1.00 95.06 84 VAL A CA 1
ATOM 621 C C . VAL A 1 84 ? 8.660 -1.822 4.906 1.00 95.06 84 VAL A C 1
ATOM 623 O O . VAL A 1 84 ? 8.629 -0.598 4.839 1.00 95.06 84 VAL A O 1
ATOM 626 N N . ILE A 1 85 ? 7.693 -2.541 5.471 1.00 94.75 85 ILE A N 1
ATOM 627 C CA . ILE A 1 85 ? 6.554 -1.965 6.196 1.00 94.75 85 ILE A CA 1
ATOM 628 C C . ILE A 1 85 ? 6.445 -2.619 7.581 1.00 94.75 85 ILE A C 1
ATOM 630 O O . ILE A 1 85 ? 6.818 -3.789 7.719 1.00 94.75 85 ILE A O 1
ATOM 634 N N . PRO A 1 86 ? 5.933 -1.915 8.606 1.00 92.56 86 PRO A N 1
ATOM 635 C CA . PRO A 1 86 ? 5.710 -2.515 9.916 1.00 92.56 86 PRO A CA 1
ATOM 636 C C . PRO A 1 86 ? 4.654 -3.619 9.822 1.00 92.56 86 PRO A C 1
ATOM 638 O O . PRO A 1 86 ? 3.647 -3.478 9.119 1.00 92.56 86 PRO A O 1
ATOM 641 N N . PHE A 1 87 ? 4.876 -4.725 10.530 1.00 91.19 87 PHE A N 1
ATOM 642 C CA . PHE A 1 87 ? 3.869 -5.766 10.674 1.00 91.19 87 PHE A CA 1
ATOM 643 C C . PHE A 1 87 ? 2.774 -5.298 11.636 1.00 91.19 87 PHE A C 1
ATOM 645 O O . PHE A 1 87 ? 3.050 -4.741 12.698 1.00 91.19 87 PHE A O 1
ATOM 652 N N . ILE A 1 88 ? 1.512 -5.525 11.268 1.00 88.88 88 ILE A N 1
ATOM 653 C CA . ILE A 1 88 ? 0.370 -5.207 12.125 1.00 88.88 88 ILE A CA 1
ATOM 654 C C . ILE A 1 88 ? -0.157 -6.502 12.725 1.00 88.88 88 ILE A C 1
ATOM 656 O O . ILE A 1 88 ? -0.718 -7.343 12.024 1.00 88.88 88 ILE A O 1
ATOM 660 N N . HIS A 1 89 ? -0.034 -6.623 14.045 1.00 88.81 89 HIS A N 1
ATOM 661 C CA . HIS A 1 89 ? -0.658 -7.697 14.808 1.00 88.81 89 HIS A CA 1
ATOM 662 C C . HIS A 1 89 ? -2.179 -7.504 14.841 1.00 88.81 89 HIS A C 1
ATOM 664 O O . HIS A 1 89 ? -2.723 -6.805 15.698 1.00 88.81 89 HIS A O 1
ATOM 670 N N . ALA A 1 90 ? -2.869 -8.112 13.882 1.00 87.38 90 ALA A N 1
ATOM 671 C CA . ALA A 1 90 ? -4.320 -8.087 13.766 1.00 87.38 90 ALA A CA 1
ATOM 672 C C . ALA A 1 90 ? -4.858 -9.444 13.296 1.00 87.38 90 ALA A C 1
ATOM 674 O O . ALA A 1 90 ? -4.128 -10.276 12.756 1.00 87.38 90 ALA A O 1
ATOM 675 N N . LYS A 1 91 ? -6.161 -9.662 13.494 1.00 89.31 91 LYS A N 1
ATOM 676 C CA . LYS A 1 91 ? -6.875 -10.806 12.919 1.00 89.31 91 LYS A CA 1
ATOM 677 C C . LYS A 1 91 ? -7.363 -10.449 11.520 1.00 89.31 91 LYS A C 1
ATOM 679 O O . LYS A 1 91 ? -7.892 -9.359 11.309 1.00 89.31 91 LYS A O 1
ATOM 684 N N . LEU A 1 92 ? -7.213 -11.381 10.582 1.00 90.06 92 LEU A N 1
ATOM 685 C CA . LEU A 1 92 ? -7.803 -11.248 9.252 1.00 90.06 92 LEU A CA 1
ATOM 686 C C . LEU A 1 92 ? -9.328 -11.245 9.366 1.00 90.06 92 LEU A C 1
ATOM 688 O O . LEU A 1 92 ? -9.889 -12.062 10.093 1.00 90.06 92 LEU A O 1
ATOM 692 N N . LEU A 1 93 ? -9.991 -10.362 8.613 1.00 89.75 93 LEU A N 1
ATOM 693 C CA . LEU A 1 93 ? -11.451 -10.233 8.631 1.00 89.75 93 LEU A CA 1
ATOM 694 C C . LEU A 1 93 ? -12.156 -11.563 8.313 1.00 89.75 93 LEU A C 1
ATOM 696 O O . LEU A 1 93 ? -13.133 -11.895 8.971 1.00 89.75 93 LEU A O 1
ATOM 700 N N . GLY A 1 94 ? -11.616 -12.355 7.378 1.00 90.31 94 GLY A N 1
ATOM 701 C CA . GLY A 1 94 ? -12.147 -13.680 7.024 1.00 90.31 94 GLY A CA 1
ATOM 702 C C . GLY A 1 94 ? -12.057 -14.734 8.136 1.00 90.31 94 GLY A C 1
ATOM 703 O O . GLY A 1 94 ? -12.722 -15.758 8.052 1.00 90.31 94 GLY A O 1
ATOM 704 N N . ASN A 1 95 ? -11.283 -14.470 9.195 1.00 93.00 95 ASN A N 1
ATO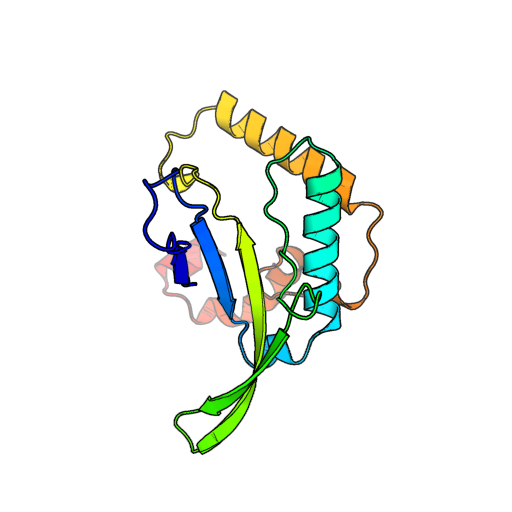M 705 C CA . ASN A 1 95 ? -11.162 -15.342 10.367 1.00 93.00 95 ASN A CA 1
ATOM 706 C C . ASN A 1 95 ? -12.002 -14.839 11.557 1.00 93.00 95 ASN A C 1
ATOM 708 O O . ASN A 1 95 ? -11.890 -15.370 12.664 1.00 93.00 95 ASN A O 1
ATOM 712 N N . CYS A 1 96 ? -12.799 -13.789 11.364 1.00 91.56 96 CYS A N 1
ATOM 713 C CA . CYS A 1 96 ? -13.672 -13.216 12.380 1.00 91.56 96 CYS A CA 1
ATOM 714 C C . CYS A 1 96 ? -15.134 -13.541 12.061 1.00 91.56 96 CYS A C 1
ATOM 716 O O . CYS A 1 96 ? -15.534 -13.579 10.900 1.00 91.56 96 CYS A O 1
ATOM 718 N N . ALA A 1 97 ? -15.958 -13.709 13.097 1.00 92.44 97 ALA A N 1
ATOM 719 C CA . ALA A 1 97 ? -17.402 -13.753 12.910 1.00 92.44 97 ALA A CA 1
ATOM 720 C C . ALA A 1 97 ? -17.895 -12.376 12.437 1.00 92.44 97 ALA A C 1
ATOM 722 O O . ALA A 1 97 ? -17.697 -11.370 13.123 1.00 92.44 97 ALA A O 1
ATOM 723 N N . LEU A 1 98 ? -18.532 -12.332 11.266 1.00 94.25 98 LEU A N 1
ATOM 724 C CA . LEU A 1 98 ? -19.078 -11.096 10.715 1.00 94.25 98 LEU A CA 1
ATOM 725 C C . LEU A 1 98 ? -20.349 -10.719 11.476 1.00 94.25 98 LEU A C 1
ATOM 727 O O . LEU A 1 98 ? -21.378 -11.382 11.375 1.00 94.25 98 LEU A O 1
ATOM 731 N N . THR A 1 99 ? -20.272 -9.639 12.248 1.00 96.12 99 THR A N 1
ATOM 732 C CA . THR A 1 99 ? -21.410 -9.077 12.981 1.00 96.12 99 THR A CA 1
ATOM 733 C C . THR A 1 99 ? -21.798 -7.725 12.391 1.00 96.12 99 THR A C 1
ATOM 735 O O . THR A 1 99 ? -20.960 -7.027 11.817 1.00 96.12 99 THR A O 1
ATOM 738 N N . ALA A 1 100 ? -23.057 -7.312 12.558 1.00 96.94 100 ALA A N 1
ATOM 739 C CA . ALA A 1 100 ? -23.504 -6.001 12.083 1.00 96.94 100 ALA A CA 1
ATOM 740 C C . ALA A 1 100 ? -22.655 -4.826 12.634 1.00 96.94 100 ALA A C 1
ATOM 742 O O . ALA A 1 100 ? -22.291 -3.952 11.845 1.00 96.94 100 ALA A O 1
ATOM 743 N N . PRO A 1 101 ? -22.249 -4.800 13.925 1.00 96.69 101 PRO A N 1
ATOM 744 C CA . PRO A 1 101 ? -21.312 -3.791 14.428 1.00 96.69 101 PRO A CA 1
ATOM 745 C C . PRO A 1 101 ? -19.943 -3.819 13.736 1.00 96.69 101 PRO A C 1
ATOM 747 O O . PRO A 1 101 ? -19.387 -2.765 13.436 1.00 96.69 101 PRO A O 1
ATOM 750 N N . MET A 1 102 ? -19.407 -5.009 13.442 1.00 94.69 102 MET A N 1
ATOM 751 C CA . MET A 1 102 ? -18.121 -5.142 12.755 1.00 94.69 102 MET A CA 1
ATOM 752 C C . MET A 1 102 ? -18.191 -4.595 11.326 1.00 94.69 102 MET A C 1
ATOM 754 O O . MET A 1 102 ? -17.310 -3.845 10.916 1.00 94.69 102 MET A O 1
ATOM 758 N N . LEU A 1 103 ? -19.258 -4.912 10.590 1.00 96.00 103 LEU A N 1
ATOM 759 C CA . LEU A 1 103 ? -19.476 -4.399 9.235 1.00 96.00 103 LEU A CA 1
ATOM 760 C C . LEU A 1 103 ? -19.660 -2.877 9.221 1.00 96.00 103 LEU A C 1
ATOM 762 O O . LEU A 1 103 ? -19.106 -2.205 8.353 1.00 96.00 103 LEU A O 1
ATOM 766 N N . ARG A 1 104 ? -20.368 -2.318 10.213 1.00 97.25 104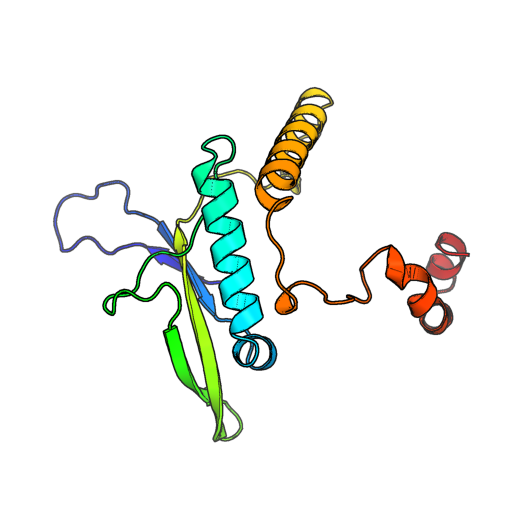 ARG A N 1
ATOM 767 C CA . ARG A 1 104 ? -20.478 -0.862 10.387 1.00 97.25 104 ARG A CA 1
ATOM 768 C C . ARG A 1 104 ? -19.107 -0.221 10.591 1.00 97.25 104 ARG A C 1
ATOM 770 O O . ARG A 1 104 ? -18.789 0.741 9.903 1.00 97.25 104 ARG A O 1
ATOM 777 N N . SER A 1 105 ? -18.284 -0.797 11.468 1.00 94.38 105 SER A N 1
ATOM 778 C CA . SER A 1 105 ? -16.922 -0.312 11.708 1.00 94.38 105 SER A CA 1
ATOM 779 C C . SER A 1 105 ? -16.059 -0.380 10.444 1.00 94.38 105 SER A C 1
ATOM 781 O O . SER A 1 105 ? -15.352 0.576 10.145 1.00 94.38 105 SER A O 1
ATOM 783 N N . VAL A 1 106 ? -16.157 -1.451 9.646 1.00 94.94 106 VAL A N 1
ATOM 784 C CA . VAL A 1 106 ? -15.476 -1.528 8.339 1.00 94.94 106 VAL A CA 1
ATOM 785 C C . VAL A 1 106 ? -15.916 -0.381 7.426 1.00 94.94 106 VAL A C 1
ATOM 787 O O . VAL A 1 106 ? -15.060 0.278 6.842 1.00 94.94 106 VAL A O 1
ATOM 790 N N . GLY A 1 107 ? -17.220 -0.102 7.341 1.00 96.56 107 GLY A N 1
ATOM 791 C CA . GLY A 1 107 ? -17.746 1.026 6.567 1.00 96.56 107 GLY A CA 1
ATOM 792 C C . GLY A 1 107 ? -17.188 2.379 7.020 1.00 96.56 107 GLY A C 1
ATOM 793 O O . GLY A 1 107 ? -16.749 3.171 6.189 1.00 96.56 107 GLY A O 1
ATOM 794 N N . GLU A 1 108 ? -17.123 2.623 8.330 1.00 96.69 108 GLU A N 1
ATOM 795 C CA . GLU A 1 108 ? -16.521 3.838 8.900 1.00 96.69 108 GLU A CA 1
ATOM 796 C C . GLU A 1 108 ? -15.028 3.962 8.555 1.00 96.69 108 GLU A C 1
ATOM 798 O O . GLU A 1 108 ? -14.568 5.028 8.144 1.00 96.69 108 GLU A O 1
ATOM 803 N N . GLN A 1 109 ? -14.262 2.870 8.666 1.00 95.38 109 GLN A N 1
ATOM 804 C CA . GLN A 1 109 ? -12.842 2.866 8.298 1.00 95.38 109 GLN A CA 1
ATOM 805 C C . GLN A 1 109 ? -12.648 3.125 6.797 1.00 95.38 109 GLN A C 1
ATOM 807 O O . GLN A 1 109 ? -11.757 3.885 6.423 1.00 95.38 109 GLN A O 1
ATOM 812 N N . LEU A 1 110 ? -13.490 2.548 5.935 1.00 96.50 110 LEU A N 1
ATOM 813 C CA . LEU A 1 110 ? -13.458 2.808 4.494 1.00 96.50 110 LEU A CA 1
ATOM 814 C C . LEU A 1 110 ? -13.756 4.277 4.176 1.00 96.50 110 LEU A C 1
ATOM 816 O O . LEU A 1 110 ? -13.046 4.865 3.365 1.00 96.50 110 LEU A O 1
ATOM 820 N N . ALA A 1 111 ? -14.728 4.891 4.856 1.00 97.31 111 ALA A N 1
ATOM 821 C CA . ALA A 1 111 ? -15.021 6.315 4.696 1.00 97.31 111 ALA A CA 1
ATOM 822 C C . ALA A 1 111 ? -13.827 7.198 5.098 1.00 97.31 111 ALA A C 1
ATOM 824 O O . ALA A 1 111 ? -13.517 8.179 4.425 1.00 97.31 111 ALA A O 1
ATOM 825 N N . HIS A 1 112 ? -13.104 6.839 6.163 1.00 97.44 112 HIS A N 1
ATOM 826 C CA . HIS A 1 112 ? -11.882 7.547 6.546 1.00 97.44 112 HIS A CA 1
ATOM 827 C C . HIS A 1 112 ? -10.758 7.410 5.509 1.00 97.44 112 HIS A C 1
ATOM 829 O O . HIS A 1 112 ? -10.052 8.389 5.269 1.00 97.44 112 HIS A O 1
ATOM 835 N N . ILE A 1 113 ? -10.597 6.237 4.883 1.00 97.12 113 ILE A N 1
ATOM 836 C CA . ILE A 1 113 ? -9.640 6.052 3.779 1.00 97.12 113 ILE A CA 1
ATOM 837 C C . ILE A 1 113 ? -10.041 6.934 2.595 1.00 97.12 113 ILE A C 1
ATOM 839 O O . ILE A 1 113 ? -9.197 7.653 2.069 1.00 97.12 113 ILE A O 1
ATOM 843 N N . ASP A 1 114 ? -11.315 6.905 2.205 1.00 96.81 114 ASP A N 1
ATOM 844 C CA . ASP A 1 114 ? -11.833 7.674 1.072 1.00 96.81 114 ASP A CA 1
ATOM 845 C C . ASP A 1 114 ? -11.578 9.177 1.247 1.00 96.81 114 ASP A C 1
ATOM 847 O O . ASP A 1 114 ? -10.931 9.804 0.409 1.00 96.81 114 ASP A O 1
ATOM 851 N N . ILE A 1 115 ? -11.940 9.731 2.408 1.00 97.19 115 ILE A N 1
ATOM 852 C CA . ILE A 1 115 ? -11.694 11.142 2.743 1.00 97.19 115 ILE A CA 1
ATOM 853 C C . ILE A 1 115 ? -10.195 11.474 2.720 1.00 97.19 115 ILE A C 1
ATOM 855 O O . ILE A 1 115 ? -9.803 12.523 2.207 1.00 97.19 115 ILE A O 1
ATOM 859 N N . ALA A 1 116 ? -9.341 10.600 3.263 1.00 96.88 116 ALA A N 1
ATOM 860 C CA . ALA A 1 116 ? -7.895 10.823 3.299 1.00 96.88 116 ALA A CA 1
ATOM 861 C C . ALA A 1 116 ? -7.261 10.839 1.898 1.00 96.88 116 ALA A C 1
ATOM 863 O O . ALA A 1 116 ? -6.274 11.545 1.665 1.00 96.88 116 ALA A O 1
ATOM 864 N N . LEU A 1 117 ? -7.813 10.047 0.977 1.00 96.19 117 LEU A N 1
ATOM 865 C CA . LEU A 1 117 ? -7.303 9.889 -0.380 1.00 96.19 117 LEU A CA 1
ATOM 866 C C . LEU A 1 117 ? -7.984 10.814 -1.396 1.00 96.19 117 LEU A C 1
ATOM 868 O O . LEU A 1 117 ? -7.407 11.025 -2.458 1.00 96.19 117 LEU A O 1
ATOM 872 N N . ALA A 1 118 ? -9.131 11.420 -1.082 1.00 95.56 118 ALA A N 1
ATOM 873 C CA . ALA A 1 118 ? -9.863 12.311 -1.987 1.00 95.56 118 ALA A CA 1
ATOM 874 C C . ALA A 1 118 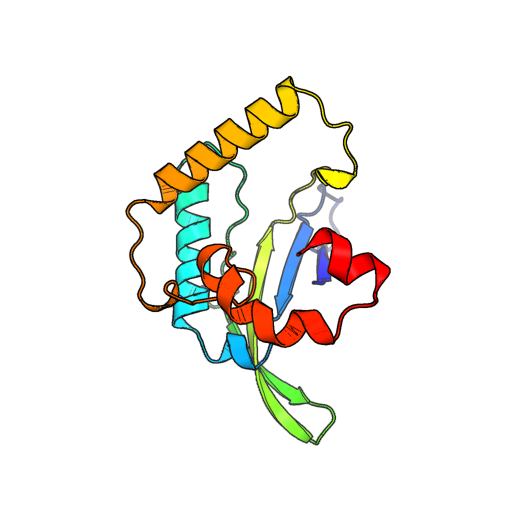? -9.014 13.453 -2.598 1.00 95.56 118 ALA A C 1
ATOM 876 O O . ALA A 1 118 ? -9.174 13.740 -3.785 1.00 95.56 118 ALA A O 1
ATOM 877 N N . PRO A 1 119 ? -8.069 14.092 -1.873 1.00 93.62 119 PRO A N 1
ATOM 878 C CA . PRO A 1 119 ? -7.210 15.122 -2.464 1.00 93.62 119 PRO A CA 1
ATOM 879 C C . PRO A 1 119 ? -6.099 14.566 -3.368 1.00 93.62 119 PRO A C 1
ATOM 881 O O . PRO A 1 119 ? -5.445 15.328 -4.083 1.00 93.62 119 PRO A O 1
ATOM 884 N N . MET A 1 120 ? -5.823 13.262 -3.313 1.00 91.81 120 MET A N 1
ATOM 885 C CA . MET A 1 120 ? -4.702 12.644 -4.011 1.00 91.81 120 MET A CA 1
ATOM 886 C C . MET A 1 120 ? -5.016 12.484 -5.500 1.00 91.81 120 MET A C 1
ATOM 888 O O . MET A 1 120 ? -5.970 11.820 -5.894 1.00 91.81 120 MET A O 1
ATOM 892 N N . HIS A 1 121 ? -4.158 13.056 -6.341 1.00 89.19 121 HIS A N 1
ATOM 893 C CA . HIS A 1 121 ? -4.274 12.968 -7.790 1.00 89.19 121 HIS A CA 1
ATOM 894 C C . HIS A 1 121 ? -2.938 12.506 -8.366 1.00 89.19 121 HIS A C 1
ATOM 896 O O . HIS A 1 121 ? -1.966 13.252 -8.360 1.00 89.19 121 HIS A O 1
ATOM 902 N N . SER A 1 122 ? -2.891 11.282 -8.892 1.00 87.88 122 SER A N 1
ATOM 903 C CA . SER A 1 122 ? -1.719 10.771 -9.607 1.00 87.88 122 SER A CA 1
ATOM 904 C C . SER A 1 122 ? -2.152 10.077 -10.898 1.00 87.88 122 SER A C 1
ATOM 906 O O . SER A 1 122 ? -2.981 9.163 -10.843 1.00 87.88 122 SER A O 1
ATOM 908 N N . PRO A 1 123 ? -1.601 10.458 -12.068 1.00 90.31 123 PRO A N 1
ATOM 909 C CA . PRO A 1 123 ? -1.826 9.731 -13.315 1.00 90.31 123 PRO A CA 1
ATOM 910 C C . PRO A 1 123 ? -1.463 8.246 -13.202 1.00 90.31 123 PRO A C 1
ATOM 912 O O . PRO A 1 123 ? -2.136 7.410 -13.796 1.00 90.31 123 PRO A O 1
ATOM 915 N N . ALA A 1 124 ? -0.462 7.906 -12.381 1.00 89.50 124 ALA A N 1
ATOM 916 C CA . ALA A 1 124 ? -0.026 6.528 -12.178 1.00 89.50 124 ALA A CA 1
ATOM 917 C C . ALA A 1 124 ? -1.096 5.647 -11.506 1.00 89.50 124 ALA A C 1
ATOM 919 O O . ALA A 1 124 ? -1.095 4.434 -11.702 1.00 89.50 124 ALA A O 1
ATOM 920 N N . LEU A 1 125 ? -2.035 6.241 -10.758 1.00 87.00 125 LEU A N 1
ATOM 921 C CA . LEU A 1 125 ? -3.151 5.528 -10.123 1.00 87.00 125 LEU A CA 1
ATOM 922 C C . LEU A 1 125 ? -4.361 5.343 -11.051 1.00 87.00 125 LEU A C 1
ATOM 924 O O . LEU A 1 125 ? -5.288 4.611 -10.713 1.00 87.00 125 LEU A O 1
ATOM 928 N N . ARG A 1 126 ? -4.370 5.964 -12.237 1.00 84.75 126 ARG A N 1
ATOM 929 C CA . ARG A 1 126 ? -5.459 5.839 -13.219 1.00 84.75 126 ARG A CA 1
ATOM 930 C C . ARG A 1 126 ? -5.274 4.584 -14.071 1.00 84.75 126 ARG A C 1
ATOM 932 O O . ARG A 1 126 ? -5.062 4.662 -15.278 1.00 84.75 126 ARG A O 1
ATOM 939 N N . ARG A 1 127 ? -5.324 3.414 -13.432 1.00 78.12 127 ARG A N 1
ATOM 940 C CA . ARG A 1 127 ? -5.220 2.110 -14.100 1.00 78.12 127 ARG A CA 1
ATOM 941 C C . ARG A 1 127 ? -6.586 1.446 -14.160 1.00 78.12 127 ARG A C 1
ATOM 943 O O . ARG A 1 127 ? -7.308 1.416 -13.168 1.00 78.12 127 ARG A O 1
ATOM 950 N N . LEU A 1 128 ? -6.916 0.895 -15.321 1.00 77.44 128 LEU A N 1
ATOM 951 C CA . LEU A 1 128 ? -8.064 0.012 -15.471 1.00 77.44 128 LEU A CA 1
ATOM 952 C C . LEU A 1 128 ? -7.594 -1.410 -15.197 1.00 77.44 128 LEU A C 1
ATOM 954 O O . LEU A 1 128 ? -6.700 -1.923 -15.870 1.00 77.44 128 LEU A O 1
ATOM 958 N N . HIS A 1 129 ? -8.177 -2.025 -14.176 1.00 78.38 129 HIS A N 1
ATOM 959 C CA . HIS A 1 129 ? -7.995 -3.440 -13.910 1.00 78.38 129 HIS A CA 1
ATOM 960 C C . HIS A 1 129 ? -9.179 -4.215 -14.477 1.00 78.38 129 HIS A C 1
ATOM 962 O O . HIS A 1 129 ? -10.306 -3.723 -14.481 1.00 78.38 129 HIS A O 1
ATOM 968 N N . VAL A 1 130 ? -8.933 -5.441 -14.936 1.00 78.50 130 VAL A N 1
ATOM 969 C CA . VAL A 1 130 ? -9.999 -6.299 -15.474 1.00 78.50 130 VAL A CA 1
ATOM 970 C C . VAL A 1 130 ? -11.024 -6.688 -14.394 1.00 78.50 130 VAL A C 1
ATOM 972 O O . VAL A 1 130 ? -12.190 -6.903 -14.691 1.00 78.50 130 VAL A O 1
ATOM 975 N N . TRP A 1 131 ? -10.596 -6.705 -13.128 1.00 76.44 131 TRP A N 1
ATOM 976 C CA . TRP A 1 131 ? -11.437 -6.921 -11.944 1.00 76.44 131 TRP A CA 1
ATOM 977 C C . TRP A 1 131 ? -12.049 -5.633 -11.371 1.00 76.44 131 TRP A C 1
ATOM 979 O O . TRP A 1 131 ? -12.651 -5.658 -10.301 1.00 76.44 131 TRP A O 1
ATOM 989 N N . ASP A 1 132 ? -11.881 -4.492 -12.038 1.00 83.19 132 ASP A N 1
ATOM 990 C CA . ASP A 1 132 ? -12.657 -3.294 -11.721 1.00 83.19 132 ASP A CA 1
ATOM 991 C C . ASP A 1 132 ? -14.113 -3.513 -12.156 1.00 83.19 132 ASP A C 1
ATOM 993 O O . ASP A 1 132 ? -14.354 -3.953 -13.280 1.00 83.19 132 ASP A O 1
ATOM 997 N N . LEU A 1 133 ? -15.087 -3.178 -11.305 1.00 81.50 133 LEU A N 1
ATOM 998 C CA . LEU A 1 133 ? -16.514 -3.307 -11.636 1.00 81.50 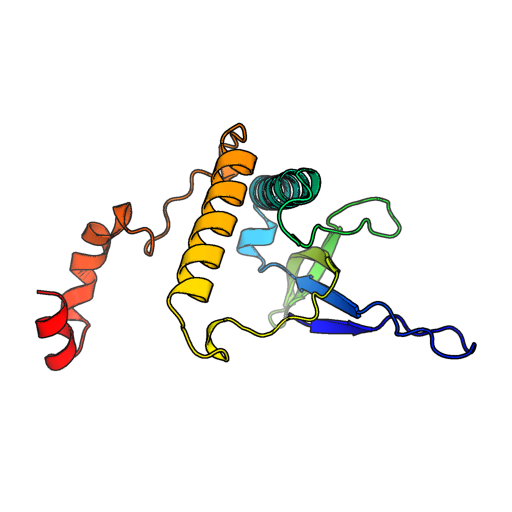133 LEU A CA 1
ATOM 999 C C . LEU A 1 133 ? -16.905 -2.481 -12.874 1.00 81.50 133 LEU A C 1
ATOM 1001 O O . LEU A 1 133 ? -17.822 -2.834 -13.610 1.00 81.50 133 LEU A O 1
ATOM 1005 N N . ARG A 1 134 ? -16.182 -1.395 -13.161 1.00 83.38 134 ARG A N 1
ATOM 1006 C CA . ARG A 1 134 ? -16.371 -0.601 -14.388 1.00 83.38 134 ARG A CA 1
ATOM 1007 C C . ARG A 1 134 ? -15.917 -1.349 -15.643 1.00 83.38 134 ARG A C 1
ATOM 1009 O O . ARG A 1 134 ? -16.346 -1.019 -16.744 1.00 83.38 134 ARG A O 1
ATOM 1016 N N . SER A 1 135 ? -15.055 -2.347 -15.477 1.00 84.31 135 SER A N 1
ATOM 1017 C CA . SER A 1 135 ? -14.535 -3.200 -16.541 1.00 84.31 135 SER A CA 1
ATOM 1018 C C . SER A 1 135 ? -15.333 -4.495 -16.701 1.00 84.31 135 SER A C 1
ATOM 1020 O O . SER A 1 135 ? -14.975 -5.293 -17.562 1.00 84.31 135 SER A O 1
ATOM 1022 N N . THR A 1 136 ? -16.411 -4.727 -15.937 1.00 85.56 136 THR A N 1
ATOM 1023 C CA . THR A 1 136 ? -17.149 -6.005 -15.957 1.00 85.56 136 THR A CA 1
ATOM 1024 C C . THR A 1 136 ? -17.604 -6.412 -17.360 1.00 85.56 136 THR A C 1
ATOM 1026 O O . THR A 1 136 ? -17.503 -7.581 -17.715 1.00 85.56 136 THR A O 1
ATOM 1029 N N . GLN A 1 137 ? -18.009 -5.466 -18.211 1.00 84.31 137 GLN A N 1
ATOM 1030 C CA . GLN A 1 137 ? -18.392 -5.768 -19.597 1.00 84.31 137 GLN A CA 1
ATOM 1031 C C . GLN A 1 137 ? -17.234 -6.336 -20.440 1.00 84.31 137 GLN A C 1
ATOM 1033 O O . GLN A 1 137 ? -17.450 -7.118 -21.361 1.00 84.31 137 GLN A O 1
ATOM 1038 N N . GLN A 1 138 ? -15.985 -5.995 -20.115 1.00 87.00 138 GLN A N 1
ATOM 1039 C CA . GLN A 1 138 ? -14.804 -6.521 -20.807 1.00 87.00 138 GLN A CA 1
ATOM 1040 C C . GLN A 1 138 ? -14.570 -8.008 -20.502 1.00 87.00 138 GLN A C 1
ATOM 1042 O O . GLN A 1 138 ? -13.800 -8.657 -21.205 1.00 87.00 138 GLN A O 1
ATOM 1047 N N . LEU A 1 139 ? -15.235 -8.552 -19.476 1.00 87.12 139 LEU A N 1
ATOM 1048 C CA . LEU A 1 139 ? -15.177 -9.966 -19.115 1.00 87.12 139 LEU A CA 1
ATOM 1049 C C . LEU A 1 139 ? -16.174 -10.825 -19.904 1.00 87.12 139 LEU A C 1
ATOM 1051 O O . LEU A 1 139 ? -16.023 -12.044 -19.912 1.00 87.12 139 LEU A O 1
ATOM 1055 N N . SER A 1 140 ? -17.155 -10.234 -20.601 1.00 88.12 140 SER A N 1
ATOM 1056 C CA . SER A 1 140 ? -18.157 -10.979 -21.381 1.00 88.12 140 SER A CA 1
ATOM 1057 C C . SER A 1 140 ? -17.557 -12.004 -22.360 1.00 88.12 140 SER A C 1
ATOM 1059 O O . SER A 1 140 ? -18.077 -13.118 -22.420 1.00 88.12 140 SER A O 1
ATOM 1061 N N . PRO A 1 141 ? -16.443 -11.725 -23.071 1.00 90.50 141 PRO A N 1
ATOM 1062 C CA . PRO A 1 141 ? -15.813 -12.713 -23.951 1.00 90.50 141 PRO A CA 1
ATOM 1063 C C . PRO A 1 141 ? -15.239 -13.942 -23.231 1.00 90.50 141 PRO A C 1
ATOM 1065 O O . PRO A 1 141 ? -14.960 -14.942 -23.884 1.00 90.50 141 PRO A O 1
ATOM 1068 N N . LEU A 1 142 ? -15.044 -13.880 -21.909 1.00 89.62 142 LEU A N 1
ATOM 1069 C CA . LEU A 1 142 ? -14.533 -14.991 -21.101 1.00 89.62 142 LEU A CA 1
ATOM 1070 C C . LEU A 1 142 ? -15.655 -15.879 -20.544 1.00 89.62 142 LEU A C 1
ATOM 1072 O O . LEU A 1 142 ? -15.376 -16.998 -20.128 1.00 89.62 142 LEU A O 1
ATOM 1076 N N . VAL A 1 143 ? -16.915 -15.426 -20.567 1.00 90.00 143 VAL A N 1
ATOM 1077 C CA . VAL A 1 143 ? -18.077 -16.202 -20.090 1.00 90.00 143 VAL A CA 1
ATOM 1078 C C . VAL A 1 143 ? -18.189 -17.578 -20.767 1.00 90.00 143 VAL A C 1
ATOM 1080 O O . VAL A 1 143 ? -18.451 -18.550 -20.060 1.00 90.00 143 VAL A O 1
ATOM 1083 N N . PRO A 1 144 ? -17.926 -17.739 -22.082 1.00 92.75 144 PRO A N 1
ATOM 1084 C CA . PRO A 1 144 ? -17.935 -19.060 -22.712 1.00 92.75 144 PRO A CA 1
ATOM 1085 C C . PRO A 1 144 ? -16.902 -20.050 -22.148 1.00 92.75 144 PRO A C 1
ATOM 1087 O O . PRO A 1 144 ? -17.103 -21.253 -22.291 1.00 92.75 144 PRO A O 1
ATOM 1090 N N . LEU A 1 145 ? -15.827 -19.574 -21.503 1.00 93.25 145 LEU A N 1
ATOM 1091 C CA . LEU A 1 145 ? -14.780 -20.415 -20.905 1.00 93.25 145 LEU A CA 1
ATOM 1092 C C . LEU A 1 145 ? -15.173 -20.996 -19.537 1.00 93.25 145 LEU A C 1
ATOM 1094 O O . LEU A 1 145 ? -14.444 -21.830 -19.009 1.00 93.25 145 LEU A O 1
ATOM 1098 N N . LEU A 1 146 ? -16.278 -20.532 -18.948 1.00 92.44 146 LEU A N 1
ATOM 1099 C CA . LEU A 1 146 ? -16.787 -21.035 -17.674 1.00 92.44 146 LEU A CA 1
ATOM 1100 C C . LEU A 1 146 ? -17.508 -22.373 -17.860 1.00 92.44 146 LEU A C 1
ATOM 1102 O O . LEU A 1 146 ? -18.095 -22.630 -18.915 1.00 92.44 146 LEU A O 1
ATOM 1106 N N . GLU A 1 147 ? -17.528 -23.185 -16.805 1.00 94.38 147 GLU A N 1
ATOM 1107 C CA . GLU A 1 147 ? -18.354 -24.394 -16.754 1.00 94.38 147 GLU A CA 1
ATOM 1108 C C . GLU A 1 147 ? -19.845 -24.041 -16.846 1.00 94.38 147 GLU A C 1
ATOM 1110 O O . GLU A 1 147 ? -20.265 -22.940 -16.487 1.00 94.38 147 GLU A O 1
ATOM 1115 N N . GLU A 1 148 ? -20.680 -24.971 -17.312 1.00 89.56 148 GLU A N 1
ATOM 1116 C CA . GLU A 1 148 ? -22.105 -24.700 -17.549 1.00 89.56 148 GLU A CA 1
ATOM 1117 C C . GLU A 1 148 ? -22.846 -24.217 -16.292 1.00 89.56 148 GLU A C 1
ATOM 1119 O O . GLU A 1 148 ? -23.593 -23.242 -16.358 1.00 89.56 148 GLU A O 1
ATOM 1124 N N . GLU A 1 149 ? -22.548 -24.816 -15.138 1.00 90.06 149 GLU A N 1
ATOM 1125 C CA . GLU A 1 149 ? -23.088 -24.421 -13.830 1.00 90.06 149 GLU A CA 1
ATOM 1126 C C . GLU A 1 149 ? -22.630 -23.021 -13.384 1.00 90.06 149 GLU A C 1
ATOM 1128 O O . GLU A 1 149 ? -23.332 -22.329 -12.655 1.00 90.06 149 GLU A O 1
ATOM 1133 N N . GLN A 1 150 ? -21.462 -22.563 -13.838 1.00 89.12 150 GLN A N 1
ATOM 1134 C CA . GLN A 1 150 ? -20.956 -21.222 -13.541 1.00 89.12 150 GLN A CA 1
ATOM 1135 C C . GLN A 1 150 ? -21.534 -20.176 -14.499 1.00 89.12 150 GLN A C 1
ATOM 1137 O O . GLN A 1 150 ? -21.773 -19.041 -14.091 1.00 89.12 150 GLN A O 1
ATOM 1142 N N . ARG A 1 151 ? -21.788 -20.547 -15.762 1.00 87.12 151 ARG A N 1
ATOM 1143 C CA . ARG A 1 151 ? -22.387 -19.658 -16.772 1.00 87.12 151 ARG A CA 1
ATOM 1144 C C . ARG A 1 151 ? -23.788 -19.200 -16.379 1.00 87.12 151 ARG A C 1
ATOM 1146 O O . ARG A 1 151 ? -24.120 -18.044 -16.613 1.00 87.12 151 ARG A O 1
ATOM 1153 N N . THR A 1 152 ? -24.583 -20.060 -15.746 1.00 86.50 152 THR A N 1
ATOM 1154 C CA . THR A 1 152 ? -25.943 -19.725 -15.285 1.00 86.50 152 THR A CA 1
ATOM 1155 C C . THR A 1 152 ? -25.967 -18.711 -14.137 1.00 86.50 152 THR A C 1
ATOM 1157 O O . THR A 1 152 ? -26.977 -18.042 -13.955 1.00 86.50 152 THR A O 1
ATOM 1160 N N . LEU A 1 153 ? -24.872 -18.560 -13.382 1.00 82.12 153 LEU A N 1
ATOM 1161 C CA . LEU A 1 153 ? -24.764 -17.596 -12.276 1.00 82.12 153 LEU A CA 1
ATOM 1162 C C . LEU A 1 153 ? -24.419 -16.170 -12.731 1.00 82.12 153 LEU A C 1
ATOM 1164 O O . LEU A 1 153 ? -24.553 -15.234 -11.944 1.00 82.12 153 LEU A O 1
ATOM 1168 N N . VAL A 1 154 ? -23.923 -16.010 -13.960 1.00 80.75 154 VAL A N 1
ATOM 1169 C CA . VAL A 1 154 ? -23.422 -14.731 -14.498 1.00 80.75 154 VAL A CA 1
ATOM 1170 C C . VAL A 1 154 ? -24.157 -14.263 -15.760 1.00 80.75 154 VAL A C 1
ATOM 1172 O O . VAL A 1 154 ? -23.793 -13.220 -16.306 1.00 80.75 154 VAL A O 1
ATOM 1175 N N . ALA A 1 155 ? -25.146 -15.033 -16.226 1.00 63.69 155 ALA A N 1
ATOM 1176 C CA . ALA A 1 155 ? -26.053 -14.688 -17.323 1.00 63.69 155 ALA A CA 1
ATOM 1177 C C . ALA A 1 155 ? -27.225 -13.833 -16.821 1.00 63.69 155 ALA A C 1
ATOM 1179 O O . ALA A 1 155 ? -27.600 -12.890 -17.554 1.00 63.69 155 ALA A O 1
#